Protein AF-A0AAD9KTT6-F1 (afdb_monomer_lite)

pLDDT: mean 84.74, std 9.94, range [52.88, 95.81]

Sequence (137 aa):
MQYCGALNNKRGPFSKCLRKKRTTGRNAYSSCMFDTCAHQRDLKIAKTLACQSVETFAKLCGNLAQGNTSCRVLCSVCTGELEWTTCGRRCTRTCSKPDVRCGFRCVKKCQCPRSAPYQQGTSCLTQAKCKRLHLWP

Radius of gyration: 18.17 Å; chains: 1; bounding box: 53×26×35 Å

Organism: Ridgeia piscesae (NCBI:txid27915)

Structure (mmCIF, N/CA/C/O backbone):
data_AF-A0AAD9KTT6-F1
#
_entry.id   AF-A0AAD9KTT6-F1
#
loop_
_atom_site.group_PDB
_atom_site.id
_atom_site.type_symbol
_atom_site.label_atom_id
_atom_site.label_alt_id
_atom_site.label_comp_id
_atom_site.label_asym_id
_atom_site.label_entity_id
_atom_site.label_seq_id
_atom_site.pdbx_PDB_ins_code
_atom_site.Cartn_x
_atom_site.Cartn_y
_atom_site.Cartn_z
_atom_site.occupancy
_atom_site.B_iso_or_equiv
_atom_site.auth_seq_id
_atom_site.auth_comp_id
_atom_site.auth_asym_id
_atom_site.auth_atom_id
_atom_site.pdbx_PDB_model_num
ATOM 1 N N . MET A 1 1 ? 7.682 -8.699 11.216 1.00 55.91 1 MET A N 1
ATOM 2 C CA . MET A 1 1 ? 8.904 -9.498 10.946 1.00 55.91 1 MET A CA 1
ATOM 3 C C . MET A 1 1 ? 9.009 -9.996 9.501 1.00 55.91 1 MET A C 1
ATOM 5 O O . MET A 1 1 ? 9.959 -9.618 8.830 1.00 55.91 1 MET A O 1
ATOM 9 N N . GLN A 1 2 ? 8.043 -10.765 8.973 1.00 60.03 2 GLN A N 1
ATOM 10 C CA . GLN A 1 2 ? 8.107 -11.339 7.606 1.00 60.03 2 GLN A CA 1
ATOM 11 C C . GLN A 1 2 ? 8.305 -10.298 6.476 1.00 60.03 2 GLN A C 1
ATOM 13 O O . GLN A 1 2 ? 8.933 -10.587 5.464 1.00 60.03 2 GLN A O 1
ATOM 18 N N . TYR A 1 3 ? 7.830 -9.066 6.677 1.00 71.62 3 TYR A N 1
ATOM 19 C CA . TYR A 1 3 ? 7.856 -7.981 5.688 1.00 71.62 3 TYR A CA 1
ATOM 20 C C . TYR A 1 3 ? 9.194 -7.233 5.603 1.00 71.62 3 TYR A C 1
ATOM 22 O O . TYR A 1 3 ? 9.639 -6.877 4.514 1.00 71.62 3 TYR A O 1
ATOM 30 N N . CYS A 1 4 ? 9.882 -7.057 6.734 1.00 87.00 4 CYS A N 1
ATOM 31 C CA . CYS A 1 4 ? 11.176 -6.375 6.770 1.00 87.00 4 CYS A CA 1
ATOM 32 C C . CYS A 1 4 ? 12.249 -7.153 6.001 1.00 87.00 4 CYS A C 1
ATOM 34 O O . CYS A 1 4 ? 13.156 -6.550 5.435 1.00 87.00 4 CYS A O 1
ATOM 36 N N . GLY A 1 5 ? 12.126 -8.485 5.914 1.00 85.25 5 GLY A N 1
ATOM 37 C CA . GLY A 1 5 ? 13.111 -9.371 5.285 1.00 85.25 5 GLY A CA 1
ATOM 3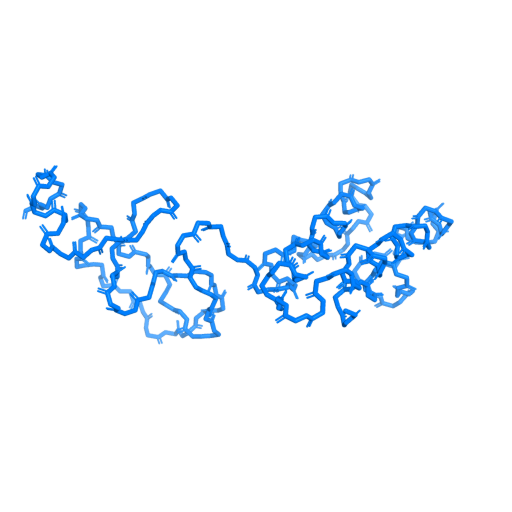8 C C . GLY A 1 5 ? 13.506 -8.984 3.856 1.00 85.25 5 GLY A C 1
ATOM 39 O O . GLY A 1 5 ? 14.654 -9.205 3.468 1.00 85.25 5 GLY A O 1
ATOM 40 N N . ALA A 1 6 ? 12.619 -8.334 3.094 1.00 84.25 6 ALA A N 1
ATOM 41 C CA . ALA A 1 6 ? 12.935 -7.834 1.755 1.00 84.25 6 ALA A CA 1
ATOM 42 C C . ALA A 1 6 ? 14.152 -6.886 1.747 1.00 84.25 6 ALA A C 1
ATOM 44 O O . ALA A 1 6 ? 14.967 -6.954 0.826 1.00 84.25 6 ALA A O 1
ATOM 45 N N . LEU A 1 7 ? 14.319 -6.072 2.795 1.00 88.88 7 LEU A N 1
ATOM 46 C CA . LEU A 1 7 ? 15.374 -5.059 2.936 1.00 88.88 7 LEU A CA 1
ATOM 47 C C . LEU A 1 7 ? 16.783 -5.644 3.115 1.00 88.88 7 LEU A C 1
ATOM 49 O O . LEU A 1 7 ? 17.768 -4.948 2.894 1.00 88.88 7 LEU A O 1
ATOM 53 N N . ASN A 1 8 ? 16.902 -6.921 3.481 1.00 89.44 8 ASN A N 1
ATOM 54 C CA . ASN A 1 8 ? 18.193 -7.599 3.658 1.00 89.44 8 ASN A CA 1
ATOM 55 C C . ASN A 1 8 ? 18.322 -8.864 2.782 1.00 89.44 8 ASN A C 1
ATOM 57 O O . ASN A 1 8 ? 19.327 -9.579 2.835 1.00 89.44 8 ASN A O 1
ATOM 61 N N . ASN A 1 9 ? 17.326 -9.147 1.938 1.00 87.69 9 ASN A N 1
ATOM 62 C CA . ASN A 1 9 ? 17.317 -10.329 1.085 1.00 87.69 9 ASN A CA 1
ATOM 63 C C . ASN A 1 9 ? 18.135 -10.110 -0.202 1.00 87.69 9 ASN A C 1
ATOM 65 O O . ASN A 1 9 ? 17.682 -9.475 -1.157 1.00 87.69 9 ASN A O 1
ATOM 69 N N . LYS A 1 10 ? 19.318 -10.735 -0.275 1.00 88.00 10 LYS A N 1
ATOM 70 C CA . LYS A 1 10 ? 20.213 -10.691 -1.450 1.00 88.00 10 LYS A CA 1
ATOM 71 C C . LYS A 1 10 ? 19.636 -11.329 -2.721 1.00 88.00 10 LYS A C 1
ATOM 73 O O . LYS A 1 10 ? 20.183 -11.098 -3.796 1.00 88.00 10 LYS A O 1
ATOM 78 N N . ARG A 1 11 ? 18.578 -12.133 -2.611 1.00 85.31 11 ARG A N 1
ATOM 79 C CA . ARG A 1 11 ? 17.869 -12.771 -3.735 1.00 85.31 11 ARG A CA 1
ATOM 80 C C . ARG A 1 11 ? 16.498 -12.135 -3.997 1.00 85.31 11 ARG A C 1
ATOM 82 O O . ARG A 1 11 ? 15.745 -12.622 -4.827 1.00 85.31 11 ARG A O 1
ATOM 89 N N . GLY A 1 12 ? 16.172 -11.061 -3.278 1.00 82.19 12 GLY A N 1
ATOM 90 C CA . GLY A 1 12 ? 14.890 -10.375 -3.369 1.00 82.19 12 GLY A CA 1
ATOM 91 C C . GLY A 1 12 ? 14.837 -9.279 -4.444 1.00 82.19 12 GLY A C 1
ATOM 92 O O . GLY A 1 12 ? 15.799 -9.081 -5.198 1.00 82.19 12 GLY A O 1
ATOM 93 N N . PRO A 1 13 ? 13.739 -8.502 -4.474 1.00 84.50 13 PRO A N 1
ATOM 94 C CA . PRO A 1 13 ? 13.531 -7.417 -5.440 1.00 84.50 13 PRO A CA 1
ATOM 95 C C . PRO A 1 13 ? 14.603 -6.320 -5.355 1.00 84.50 13 PRO A C 1
ATOM 97 O O . PRO A 1 13 ? 14.944 -5.688 -6.353 1.00 84.50 13 PRO A O 1
ATOM 100 N N . PHE A 1 14 ? 15.206 -6.137 -4.179 1.00 88.94 14 PHE A N 1
ATOM 101 C CA . PHE A 1 14 ? 16.286 -5.176 -3.969 1.00 88.94 14 PHE A CA 1
ATOM 102 C C . PHE A 1 14 ? 17.683 -5.762 -4.188 1.00 88.94 14 PHE A C 1
ATOM 104 O O . PHE A 1 14 ? 18.658 -5.076 -3.921 1.00 88.94 14 PHE A O 1
ATOM 111 N N . SER A 1 15 ? 17.831 -6.996 -4.680 1.00 88.69 15 SER A N 1
ATOM 112 C CA . SER A 1 15 ? 19.133 -7.674 -4.834 1.00 88.69 15 SER A CA 1
ATOM 113 C C . SER A 1 15 ? 20.204 -6.829 -5.543 1.00 88.69 15 SER A C 1
ATOM 115 O O . SER A 1 15 ? 21.321 -6.713 -5.039 1.00 88.69 15 SER A O 1
ATOM 117 N N . LYS A 1 16 ? 19.870 -6.184 -6.670 1.00 91.50 16 LYS A N 1
ATOM 118 C CA . LYS A 1 16 ? 20.770 -5.259 -7.391 1.00 91.50 16 LYS A CA 1
ATOM 119 C C . LYS A 1 16 ? 21.113 -4.020 -6.560 1.00 91.50 16 LYS A C 1
ATOM 121 O O . LYS A 1 16 ? 22.280 -3.647 -6.471 1.00 91.50 16 LYS A O 1
ATOM 126 N N . CYS A 1 17 ? 20.121 -3.418 -5.909 1.00 91.62 17 CYS A N 1
ATOM 127 C CA . CYS A 1 17 ? 20.322 -2.271 -5.026 1.00 91.62 17 CYS A CA 1
ATOM 128 C C . CYS A 1 17 ? 21.192 -2.620 -3.808 1.00 91.62 17 CYS A C 1
ATOM 130 O O . CYS A 1 17 ? 22.131 -1.896 -3.489 1.00 91.62 17 CYS A O 1
ATOM 132 N N . LEU A 1 18 ? 20.959 -3.773 -3.182 1.00 93.00 18 LEU A N 1
ATOM 133 C CA . LEU A 1 18 ? 21.682 -4.262 -2.010 1.00 93.00 18 LEU A CA 1
ATOM 134 C C . LEU A 1 18 ? 23.140 -4.615 -2.302 1.00 93.00 18 LEU A C 1
ATOM 136 O O . LEU A 1 18 ? 23.946 -4.600 -1.377 1.00 93.00 18 LEU A O 1
ATOM 140 N N . ARG A 1 19 ? 23.508 -4.893 -3.560 1.00 92.00 19 ARG A N 1
ATOM 141 C CA . ARG A 1 19 ? 24.923 -5.006 -3.953 1.00 92.00 19 ARG A CA 1
ATOM 142 C C . ARG A 1 19 ? 25.656 -3.668 -3.830 1.00 92.00 19 ARG A C 1
ATOM 144 O O . ARG A 1 19 ? 26.812 -3.668 -3.433 1.00 92.00 19 ARG A O 1
ATOM 151 N N . LYS A 1 20 ? 24.983 -2.548 -4.1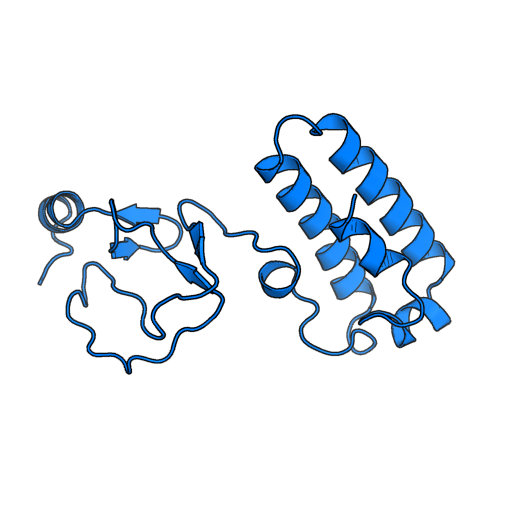23 1.00 92.31 20 LYS A N 1
ATOM 152 C CA . LYS A 1 20 ? 25.561 -1.193 -4.053 1.00 92.31 20 LYS A CA 1
ATOM 153 C C . LYS A 1 20 ? 25.350 -0.507 -2.698 1.00 92.31 20 LYS A C 1
ATOM 155 O O . LYS A 1 20 ? 26.199 0.254 -2.259 1.00 92.31 20 LYS A O 1
ATOM 160 N N . LYS A 1 21 ? 24.222 -0.765 -2.030 1.00 92.62 21 LYS A N 1
ATOM 161 C CA . LYS A 1 21 ? 23.766 -0.079 -0.805 1.00 92.62 21 LYS A CA 1
ATOM 162 C C . LYS A 1 21 ? 23.519 -1.065 0.346 1.00 92.62 21 LYS A C 1
ATOM 164 O O . LYS A 1 21 ? 22.488 -1.022 1.016 1.00 92.62 21 LYS A O 1
ATOM 169 N N . ARG A 1 22 ? 24.453 -1.999 0.558 1.00 91.44 22 ARG A N 1
ATOM 170 C CA . ARG A 1 22 ? 24.312 -3.106 1.526 1.00 91.44 22 ARG A CA 1
ATOM 171 C C . ARG A 1 22 ? 24.099 -2.634 2.965 1.00 91.44 22 ARG A C 1
ATOM 173 O O . ARG A 1 22 ? 23.239 -3.172 3.656 1.00 91.44 22 ARG A O 1
ATOM 180 N N . THR A 1 23 ? 24.886 -1.661 3.415 1.00 93.94 23 THR A N 1
ATOM 181 C CA . THR A 1 23 ? 24.796 -1.088 4.768 1.00 93.94 23 THR A CA 1
ATOM 182 C C . THR A 1 23 ? 23.475 -0.356 4.963 1.00 93.94 23 THR A C 1
ATOM 184 O O . THR A 1 23 ? 22.772 -0.628 5.929 1.00 93.94 23 THR A O 1
ATOM 187 N N . THR A 1 24 ? 23.066 0.469 3.996 1.00 93.31 24 THR A N 1
ATOM 188 C CA . THR A 1 24 ? 21.765 1.153 4.016 1.00 93.31 24 THR A CA 1
ATOM 189 C C . THR A 1 24 ? 20.598 0.166 4.100 1.00 93.31 24 THR A C 1
ATOM 191 O O . THR A 1 24 ? 19.693 0.372 4.900 1.00 93.31 24 THR A O 1
ATOM 194 N N . GLY A 1 25 ? 20.630 -0.931 3.334 1.00 92.62 25 GLY A N 1
ATOM 195 C CA . GLY A 1 25 ? 19.594 -1.970 3.402 1.00 92.62 25 GLY A CA 1
ATOM 196 C C . GLY A 1 25 ? 19.554 -2.693 4.748 1.00 92.62 25 GLY A C 1
ATOM 197 O O . GLY A 1 25 ? 18.477 -2.924 5.293 1.00 92.62 25 GLY A O 1
ATOM 198 N N . ARG A 1 26 ? 20.722 -2.986 5.337 1.00 94.31 26 ARG A N 1
ATOM 199 C CA . ARG A 1 26 ? 20.813 -3.565 6.687 1.00 94.31 26 ARG A CA 1
ATOM 200 C C . ARG A 1 26 ? 20.256 -2.614 7.749 1.00 94.31 26 ARG A C 1
ATOM 202 O O . ARG A 1 26 ? 19.511 -3.064 8.609 1.00 94.31 26 ARG A O 1
ATOM 209 N N . ASN A 1 27 ? 20.570 -1.324 7.666 1.00 94.56 27 ASN A N 1
ATOM 210 C CA . ASN A 1 27 ? 20.052 -0.328 8.602 1.00 94.56 27 ASN A CA 1
ATOM 211 C C . ASN A 1 27 ? 18.532 -0.191 8.459 1.00 94.56 27 ASN A C 1
ATOM 213 O O . ASN A 1 27 ? 17.824 -0.278 9.454 1.00 94.56 27 ASN A O 1
ATOM 217 N N . ALA A 1 28 ? 18.024 -0.100 7.225 1.00 92.88 28 ALA A N 1
ATOM 218 C CA . ALA A 1 28 ? 16.587 -0.074 6.956 1.00 92.88 28 ALA A CA 1
ATOM 219 C C . ALA A 1 28 ? 15.876 -1.335 7.481 1.00 92.88 28 ALA A C 1
ATOM 221 O O . ALA A 1 28 ? 14.784 -1.239 8.037 1.00 92.88 28 ALA A O 1
ATOM 222 N N . TYR A 1 29 ? 16.494 -2.514 7.342 1.00 93.56 29 TYR A N 1
ATOM 223 C CA . TYR A 1 29 ? 15.993 -3.762 7.923 1.00 93.56 29 TYR A CA 1
ATOM 224 C C . TYR A 1 29 ? 15.900 -3.685 9.450 1.00 93.56 29 TYR A C 1
ATOM 226 O O . TYR A 1 29 ? 14.853 -4.014 10.006 1.00 93.56 29 TYR A O 1
ATOM 234 N N . SER A 1 30 ? 16.968 -3.246 10.120 1.00 94.12 30 SER A N 1
ATOM 235 C CA . SER A 1 30 ? 16.993 -3.120 11.580 1.00 94.12 30 SER A CA 1
ATOM 236 C C . SER A 1 30 ? 15.946 -2.125 12.081 1.00 94.12 30 SER A C 1
ATOM 238 O O . SER A 1 30 ? 15.190 -2.468 12.986 1.00 94.12 30 SER A O 1
ATOM 240 N N . SER A 1 31 ? 15.835 -0.950 11.451 1.00 93.50 31 SER A N 1
ATOM 241 C CA . SER A 1 31 ? 14.801 0.043 11.772 1.00 93.50 31 SER A CA 1
ATOM 242 C C . SER A 1 31 ? 13.395 -0.529 11.586 1.00 93.50 31 SER A C 1
ATOM 244 O O . SER A 1 31 ? 12.594 -0.490 12.508 1.00 93.50 31 SER A O 1
ATOM 246 N N . CYS A 1 32 ? 13.125 -1.189 10.456 1.00 93.00 32 CYS A N 1
ATOM 247 C CA . CYS A 1 32 ? 11.839 -1.849 10.211 1.00 93.00 32 CYS A CA 1
ATOM 248 C C . CYS A 1 32 ? 11.489 -2.879 11.300 1.00 93.00 32 CYS A C 1
ATOM 250 O O . CYS A 1 32 ? 10.350 -2.962 11.767 1.00 93.00 32 CYS A O 1
ATOM 252 N N . MET A 1 33 ? 12.460 -3.692 11.723 1.00 91.44 33 MET A N 1
ATOM 253 C CA . MET A 1 33 ? 12.237 -4.688 12.774 1.00 91.44 33 MET A CA 1
ATOM 254 C C . MET A 1 33 ? 11.960 -4.029 14.125 1.00 91.44 33 MET A C 1
ATOM 256 O O . MET A 1 33 ? 11.087 -4.509 14.845 1.00 91.44 33 MET A O 1
ATOM 260 N N . PHE A 1 34 ? 12.640 -2.926 14.434 1.00 91.06 34 PHE A N 1
ATOM 261 C CA . PHE A 1 34 ? 12.397 -2.140 15.640 1.00 91.06 34 PHE A CA 1
ATOM 262 C C . PHE A 1 34 ? 10.983 -1.539 15.644 1.00 91.06 34 PHE A C 1
ATOM 264 O O . PHE A 1 34 ? 10.204 -1.822 16.556 1.00 91.06 34 PHE A O 1
ATOM 271 N N . ASP A 1 35 ? 10.603 -0.835 14.575 1.00 89.25 35 ASP A N 1
ATOM 272 C CA . ASP A 1 35 ? 9.295 -0.176 14.446 1.00 89.25 35 ASP A CA 1
ATOM 273 C C . ASP A 1 35 ? 8.142 -1.187 14.512 1.00 89.25 35 ASP A C 1
ATOM 275 O O . ASP A 1 35 ? 7.124 -0.972 15.168 1.00 89.25 35 ASP A O 1
ATOM 279 N N . THR A 1 36 ? 8.301 -2.349 13.869 1.00 88.25 36 THR A N 1
ATOM 280 C CA . THR A 1 36 ? 7.266 -3.391 13.913 1.00 88.25 36 THR A CA 1
ATOM 281 C C . THR A 1 36 ? 7.193 -4.141 15.239 1.00 88.25 36 THR A C 1
ATOM 283 O O . THR A 1 36 ? 6.142 -4.706 15.549 1.00 88.25 36 THR A O 1
ATOM 286 N N . CYS A 1 37 ? 8.272 -4.156 16.027 1.00 87.12 37 CYS A N 1
ATOM 287 C CA . CYS A 1 37 ? 8.302 -4.808 17.334 1.00 87.12 37 CYS A CA 1
ATOM 288 C C . CYS A 1 37 ? 7.400 -4.084 18.345 1.00 87.12 37 CYS A C 1
ATOM 290 O O . CYS A 1 37 ? 6.680 -4.735 19.101 1.00 87.12 37 CYS A O 1
ATOM 292 N N . ALA A 1 38 ? 7.355 -2.750 18.291 1.00 86.50 38 ALA A N 1
ATOM 293 C CA . ALA A 1 38 ? 6.492 -1.941 19.154 1.00 86.50 38 ALA A CA 1
ATOM 294 C C . ALA A 1 38 ? 4.989 -2.243 18.973 1.00 86.50 38 ALA A C 1
ATOM 296 O O . ALA A 1 38 ? 4.196 -2.048 19.891 1.00 86.50 38 ALA A O 1
ATOM 297 N N . HIS A 1 39 ? 4.592 -2.778 17.813 1.00 85.62 39 HIS A N 1
ATOM 298 C CA . HIS A 1 39 ? 3.193 -3.021 17.452 1.00 85.62 39 HIS A CA 1
ATOM 299 C C . HIS A 1 39 ? 2.866 -4.503 17.231 1.00 85.62 39 HIS A C 1
ATOM 301 O O . HIS A 1 39 ? 1.961 -4.830 16.469 1.00 85.62 39 HIS A O 1
ATOM 307 N N . GLN A 1 40 ? 3.557 -5.428 17.905 1.00 77.62 40 GLN A N 1
ATOM 308 C CA . GLN A 1 40 ? 3.339 -6.875 17.729 1.00 77.62 40 GLN A CA 1
ATOM 309 C C . GLN A 1 40 ? 1.881 -7.332 17.919 1.00 77.62 40 GLN A C 1
ATOM 311 O O . GLN A 1 40 ? 1.463 -8.300 17.285 1.00 77.62 40 GLN A O 1
ATOM 316 N N . ARG A 1 41 ? 1.103 -6.640 18.763 1.00 81.62 41 ARG A N 1
ATOM 317 C CA . ARG A 1 41 ? -0.321 -6.940 19.000 1.00 81.62 41 ARG A CA 1
ATOM 318 C C . ARG A 1 41 ? -1.255 -6.352 17.938 1.00 81.62 41 ARG A C 1
ATOM 320 O O . ARG A 1 41 ? -2.344 -6.880 17.744 1.00 81.62 41 ARG A O 1
ATOM 327 N N . ASP A 1 42 ? -0.824 -5.310 17.226 1.00 84.94 42 ASP A N 1
ATOM 328 C CA . ASP A 1 42 ? -1.571 -4.705 16.122 1.00 84.94 42 ASP A CA 1
ATOM 329 C C . ASP A 1 42 ? -0.863 -4.981 14.792 1.00 84.94 42 ASP A C 1
ATOM 331 O O . ASP A 1 42 ? -0.031 -4.217 14.288 1.00 84.94 42 ASP A O 1
ATOM 335 N N . LEU A 1 43 ? -1.239 -6.107 14.187 1.00 78.69 43 LEU A N 1
ATOM 336 C CA . LEU A 1 43 ? -0.687 -6.544 12.911 1.00 78.69 43 LEU A CA 1
ATOM 337 C C . LEU A 1 43 ? -0.971 -5.563 11.764 1.00 78.69 43 LEU A C 1
ATOM 339 O O . LEU A 1 43 ? -0.235 -5.593 10.777 1.00 78.69 43 LEU A O 1
ATOM 343 N N . LYS A 1 44 ? -2.006 -4.714 11.845 1.00 78.50 44 LYS A N 1
ATOM 344 C CA . LYS A 1 44 ? -2.284 -3.713 10.801 1.00 78.50 44 LYS A CA 1
ATOM 345 C C . LYS A 1 44 ? -1.272 -2.576 10.884 1.00 78.50 44 LYS A C 1
ATOM 347 O O . LYS A 1 44 ? -0.694 -2.205 9.857 1.00 78.50 44 LYS A O 1
ATOM 352 N N . ILE A 1 45 ? -1.006 -2.081 12.092 1.00 81.94 45 ILE A N 1
ATOM 353 C CA . ILE A 1 45 ? -0.005 -1.034 12.319 1.00 81.94 45 ILE A CA 1
ATOM 354 C C . ILE A 1 45 ? 1.392 -1.569 11.997 1.00 81.94 45 ILE A C 1
ATOM 356 O O . ILE A 1 45 ? 2.101 -0.969 11.190 1.00 81.94 45 ILE A O 1
ATOM 360 N N . ALA A 1 46 ? 1.758 -2.750 12.505 1.00 84.38 46 ALA A N 1
ATOM 361 C CA . ALA A 1 46 ? 3.059 -3.355 12.217 1.00 84.38 46 ALA A CA 1
ATOM 362 C C . ALA A 1 46 ? 3.292 -3.570 10.707 1.00 84.38 46 ALA A C 1
ATOM 364 O O . ALA A 1 46 ? 4.385 -3.314 10.201 1.00 84.38 46 ALA A O 1
ATOM 365 N N . LYS A 1 47 ? 2.272 -4.003 9.950 1.00 79.69 47 LYS A N 1
ATOM 366 C CA . LYS A 1 47 ? 2.363 -4.122 8.481 1.00 79.69 47 LYS A CA 1
ATOM 367 C C . LYS A 1 47 ? 2.546 -2.769 7.802 1.00 79.69 47 LYS A C 1
ATOM 369 O O . LYS A 1 47 ? 3.354 -2.659 6.883 1.00 79.69 47 LYS A O 1
ATOM 374 N N . THR A 1 48 ? 1.813 -1.756 8.254 1.00 81.25 48 THR A N 1
ATOM 375 C CA . THR A 1 48 ? 1.903 -0.391 7.722 1.00 81.25 48 THR A CA 1
ATOM 376 C C . THR A 1 48 ? 3.298 0.193 7.922 1.00 81.25 48 THR A C 1
ATOM 378 O O . THR A 1 48 ? 3.891 0.687 6.964 1.00 81.25 48 THR A O 1
ATOM 381 N N . LEU A 1 49 ? 3.862 0.057 9.123 1.00 86.25 49 LEU A N 1
ATOM 382 C CA . LEU A 1 49 ? 5.207 0.540 9.439 1.00 86.25 49 LEU A CA 1
ATOM 383 C C . LEU A 1 49 ? 6.277 -0.195 8.635 1.00 86.25 49 LEU A C 1
ATOM 385 O O . LEU A 1 49 ? 7.093 0.445 7.972 1.00 86.25 49 LEU A O 1
ATOM 389 N N . ALA A 1 50 ? 6.208 -1.533 8.575 1.00 86.81 50 ALA A N 1
ATOM 390 C CA . ALA A 1 50 ? 7.115 -2.294 7.717 1.00 86.81 50 ALA A CA 1
ATOM 391 C C . ALA A 1 50 ? 7.051 -1.825 6.264 1.00 86.81 50 ALA A C 1
ATOM 393 O O . ALA A 1 50 ? 8.065 -1.796 5.562 1.00 86.81 50 ALA A O 1
ATOM 394 N N . CYS A 1 51 ? 5.857 -1.442 5.812 1.00 84.44 51 CYS A N 1
ATOM 395 C CA . CYS A 1 51 ? 5.696 -0.934 4.473 1.00 84.44 51 CYS A CA 1
ATOM 396 C C . CYS A 1 51 ? 6.388 0.377 4.207 1.00 84.44 51 CYS A C 1
ATOM 398 O O . CYS A 1 51 ? 7.057 0.515 3.185 1.00 84.44 51 CYS A O 1
ATOM 400 N N . GLN A 1 52 ? 6.239 1.323 5.119 1.00 85.56 52 GLN A N 1
ATOM 401 C CA . GLN A 1 52 ? 6.873 2.623 4.991 1.00 85.56 52 GLN A CA 1
ATOM 402 C C . GLN A 1 52 ? 8.396 2.476 4.906 1.00 85.56 52 GLN A C 1
ATOM 404 O O . GLN A 1 52 ? 9.021 3.108 4.049 1.00 85.56 52 GLN A O 1
ATOM 409 N N . SER A 1 53 ? 8.993 1.571 5.691 1.00 89.25 53 SER A N 1
ATOM 410 C CA . SER A 1 53 ? 10.430 1.281 5.607 1.00 89.25 53 SER A CA 1
ATOM 411 C C . SER A 1 53 ? 10.823 0.697 4.242 1.00 89.25 53 SER A C 1
ATOM 413 O O . SER A 1 53 ? 11.810 1.127 3.640 1.00 89.25 53 SER A O 1
ATOM 415 N N . VAL A 1 54 ? 10.035 -0.251 3.716 1.00 86.62 54 VAL A N 1
ATOM 416 C CA . VAL A 1 54 ? 10.265 -0.866 2.396 1.00 86.62 54 VAL A CA 1
ATOM 417 C C . VAL A 1 54 ? 10.134 0.148 1.261 1.00 86.62 54 VAL A C 1
ATOM 419 O O . VAL A 1 54 ? 11.001 0.185 0.390 1.00 86.62 54 VAL A O 1
ATOM 422 N N . GLU A 1 55 ? 9.104 0.994 1.266 1.00 84.88 55 GLU A N 1
ATOM 423 C CA . GLU A 1 55 ? 8.907 2.012 0.225 1.00 84.88 55 GLU A CA 1
ATOM 424 C C . GLU A 1 55 ? 9.983 3.092 0.271 1.00 84.88 55 GLU A C 1
ATOM 426 O O . GLU A 1 55 ? 10.472 3.522 -0.774 1.00 84.88 55 GLU A O 1
ATOM 431 N N . THR A 1 56 ? 10.397 3.501 1.469 1.00 88.88 56 THR A N 1
ATOM 432 C CA . THR A 1 56 ? 11.493 4.462 1.637 1.00 88.88 56 THR A CA 1
ATOM 433 C C . THR A 1 56 ? 12.785 3.906 1.050 1.00 88.88 56 THR A C 1
ATOM 435 O O . THR A 1 56 ? 13.457 4.580 0.267 1.00 88.88 56 THR A O 1
ATOM 438 N N . PHE A 1 57 ? 13.104 2.642 1.335 1.00 89.19 57 PHE A N 1
ATOM 439 C CA . PHE A 1 57 ? 14.271 2.002 0.738 1.00 89.19 57 PHE A CA 1
ATOM 440 C C . PHE A 1 57 ? 14.121 1.805 -0.777 1.00 89.19 57 PHE A C 1
ATOM 442 O O . PHE A 1 57 ? 15.073 2.029 -1.524 1.00 89.19 57 PHE A O 1
ATOM 449 N N . ALA A 1 58 ? 12.925 1.457 -1.256 1.00 88.19 58 ALA A N 1
ATOM 450 C CA . ALA A 1 58 ? 12.646 1.335 -2.684 1.00 88.19 58 ALA A CA 1
ATOM 451 C C . ALA A 1 58 ? 12.898 2.654 -3.432 1.00 88.19 58 ALA A C 1
ATOM 453 O O . ALA A 1 58 ? 13.540 2.637 -4.483 1.00 88.19 58 ALA A O 1
ATOM 454 N N . LYS A 1 59 ? 12.483 3.795 -2.864 1.00 87.00 59 LYS A N 1
ATOM 455 C CA . LYS A 1 59 ? 12.776 5.132 -3.410 1.00 87.00 59 LYS A CA 1
ATOM 456 C C . LYS A 1 59 ? 14.281 5.399 -3.485 1.00 87.00 59 LYS A C 1
ATOM 458 O O . LYS A 1 59 ? 14.760 5.853 -4.518 1.00 87.00 59 LYS A O 1
ATOM 463 N N . LEU A 1 60 ? 15.040 5.041 -2.444 1.00 89.44 60 LEU A N 1
ATOM 464 C CA . LEU A 1 60 ? 16.508 5.160 -2.439 1.00 89.44 60 LEU A CA 1
ATOM 465 C C . LEU A 1 60 ? 17.195 4.283 -3.495 1.00 89.44 60 LEU A C 1
ATOM 467 O O . LEU A 1 60 ? 18.309 4.586 -3.930 1.00 89.44 60 LEU A O 1
ATOM 471 N N . CYS A 1 61 ? 16.563 3.177 -3.881 1.00 87.88 61 CYS A N 1
ATOM 472 C CA . CYS A 1 61 ? 17.071 2.290 -4.917 1.00 87.88 61 CYS A CA 1
ATOM 473 C C . CYS A 1 61 ? 16.810 2.809 -6.335 1.00 87.88 61 CYS A C 1
ATOM 475 O O . CYS A 1 61 ? 17.554 2.431 -7.244 1.00 87.88 61 CYS A O 1
ATOM 477 N N . GLY A 1 62 ? 15.787 3.646 -6.543 1.00 84.44 62 GLY A N 1
ATOM 478 C CA . GLY A 1 62 ? 15.380 4.112 -7.870 1.00 84.44 62 GLY A CA 1
ATOM 479 C C . GLY A 1 62 ? 15.261 2.947 -8.860 1.00 84.44 62 GLY A C 1
ATOM 480 O O . GLY A 1 62 ? 14.632 1.929 -8.572 1.00 84.44 62 GLY A O 1
ATOM 481 N N . ASN A 1 63 ? 15.968 3.046 -9.987 1.00 80.00 63 ASN A N 1
ATOM 482 C CA . ASN A 1 63 ? 15.964 2.041 -11.061 1.00 80.00 63 ASN A CA 1
ATOM 483 C C . ASN A 1 63 ? 16.649 0.703 -10.693 1.00 80.00 63 ASN A C 1
ATOM 485 O O . ASN A 1 63 ? 16.618 -0.247 -11.472 1.00 80.00 63 ASN A O 1
ATOM 489 N N . LEU A 1 64 ? 17.303 0.602 -9.527 1.00 78.56 64 LEU A N 1
ATOM 490 C CA . LEU A 1 64 ? 17.928 -0.643 -9.052 1.00 78.56 64 LEU A CA 1
ATOM 491 C C . LEU A 1 64 ? 16.931 -1.587 -8.364 1.00 78.56 64 LEU A C 1
ATOM 493 O O . LEU A 1 64 ? 17.280 -2.733 -8.060 1.00 78.56 64 LEU A O 1
ATOM 497 N N . ALA A 1 65 ? 15.722 -1.104 -8.080 1.00 75.06 65 ALA A N 1
ATOM 498 C CA . ALA A 1 65 ? 14.621 -1.906 -7.578 1.00 75.06 65 ALA A CA 1
ATOM 499 C C . ALA A 1 65 ? 14.020 -2.735 -8.730 1.00 75.06 65 ALA A C 1
ATOM 501 O O . ALA A 1 65 ? 13.678 -2.192 -9.776 1.00 75.06 65 ALA A O 1
ATOM 502 N N . GLN A 1 66 ? 13.923 -4.057 -8.565 1.00 65.31 66 GLN A N 1
ATOM 503 C CA . GLN A 1 66 ? 13.384 -4.958 -9.589 1.00 65.31 66 GLN A CA 1
ATOM 504 C C . GLN A 1 66 ? 11.950 -5.379 -9.271 1.00 65.31 66 GLN A C 1
ATOM 506 O O . GLN A 1 66 ? 11.642 -5.732 -8.133 1.00 65.31 66 GLN A O 1
ATOM 511 N N . GLY A 1 67 ? 11.107 -5.430 -10.306 1.00 64.69 67 GLY A N 1
ATOM 512 C CA . GLY A 1 67 ? 9.701 -5.810 -10.178 1.00 64.69 67 GLY A CA 1
ATOM 513 C C . GLY A 1 67 ? 8.866 -4.748 -9.462 1.00 64.69 67 GLY A C 1
ATOM 514 O O . GLY A 1 67 ? 9.302 -3.616 -9.262 1.00 64.69 67 GLY A O 1
ATOM 515 N N . ASN A 1 68 ? 7.639 -5.103 -9.077 1.00 61.50 68 ASN A N 1
ATOM 516 C CA . ASN A 1 68 ? 6.797 -4.202 -8.298 1.00 61.50 68 ASN A CA 1
ATOM 517 C C . ASN A 1 68 ? 7.275 -4.182 -6.838 1.00 61.50 68 ASN A C 1
ATOM 519 O O . ASN A 1 68 ? 6.937 -5.061 -6.047 1.00 61.50 68 ASN A O 1
ATOM 523 N N . THR A 1 69 ? 8.095 -3.188 -6.504 1.00 60.66 69 THR A N 1
ATOM 524 C CA . THR A 1 69 ? 8.636 -2.955 -5.157 1.00 60.66 69 THR A CA 1
ATOM 525 C C . THR A 1 69 ? 7.737 -2.075 -4.297 1.00 60.66 69 THR A C 1
ATOM 527 O O . THR A 1 69 ? 8.083 -1.790 -3.149 1.00 60.66 69 THR A O 1
ATOM 530 N N . SER A 1 70 ? 6.574 -1.664 -4.825 1.00 60.22 70 SER A N 1
ATOM 531 C CA . SER A 1 70 ? 5.573 -0.972 -4.027 1.00 60.22 70 SER A CA 1
ATOM 532 C C . SER A 1 70 ? 5.063 -1.917 -2.960 1.00 60.22 70 SER A C 1
ATOM 534 O O . SER A 1 70 ? 4.629 -3.049 -3.215 1.00 60.22 70 SER A O 1
ATOM 536 N N . CYS A 1 71 ? 5.078 -1.418 -1.737 1.00 58.66 71 CYS A N 1
ATOM 537 C CA . CYS A 1 71 ? 4.671 -2.204 -0.605 1.00 58.66 71 CYS A CA 1
ATOM 538 C C . CYS A 1 71 ? 3.174 -2.547 -0.635 1.00 58.66 71 CYS A C 1
ATOM 540 O O . CYS A 1 71 ? 2.758 -3.574 -0.098 1.00 58.66 71 CYS A O 1
ATOM 542 N N . ARG A 1 72 ? 2.378 -1.785 -1.398 1.00 52.88 72 ARG A N 1
ATOM 543 C CA . ARG A 1 72 ? 0.987 -2.127 -1.739 1.00 52.88 72 ARG A CA 1
ATOM 544 C C . ARG A 1 72 ? 0.829 -3.515 -2.366 1.00 52.88 72 ARG A C 1
ATOM 546 O O . ARG A 1 72 ? -0.210 -4.134 -2.174 1.00 52.88 72 ARG A O 1
ATOM 553 N N . VAL A 1 73 ? 1.832 -4.017 -3.091 1.00 53.94 73 VAL A N 1
ATOM 554 C CA . VAL A 1 73 ? 1.800 -5.366 -3.688 1.00 53.94 73 VAL A CA 1
ATOM 555 C C . VAL A 1 73 ? 2.475 -6.408 -2.795 1.00 53.94 73 VAL A C 1
ATOM 557 O O . VAL A 1 73 ? 2.027 -7.552 -2.748 1.00 53.94 73 VAL A O 1
ATOM 560 N N . LEU A 1 74 ? 3.513 -6.019 -2.050 1.00 53.47 74 LEU A N 1
ATOM 561 C CA . LEU A 1 74 ? 4.299 -6.925 -1.201 1.00 53.47 74 LEU A CA 1
ATOM 562 C C . LEU A 1 74 ? 3.694 -7.190 0.187 1.00 53.47 74 LEU A C 1
ATOM 564 O O . LEU A 1 74 ? 3.904 -8.267 0.740 1.00 53.47 74 LEU A O 1
ATOM 568 N N . CYS A 1 75 ? 2.930 -6.258 0.755 1.00 56.56 75 CYS A N 1
ATOM 569 C CA . CYS A 1 75 ? 2.535 -6.315 2.167 1.00 56.56 75 CYS A CA 1
ATOM 570 C C . CYS A 1 75 ? 1.033 -6.275 2.426 1.00 56.56 75 CYS A C 1
ATOM 572 O O . CYS A 1 75 ? 0.634 -6.281 3.588 1.00 56.56 75 CYS A O 1
ATOM 574 N N . SER A 1 76 ? 0.185 -6.304 1.391 1.00 65.19 76 SER A N 1
ATOM 575 C CA . SER A 1 76 ? -1.273 -6.333 1.596 1.00 65.19 76 SER A CA 1
ATOM 576 C C . SER A 1 76 ? -1.790 -5.134 2.416 1.00 65.19 76 SER A C 1
ATOM 578 O O . SER A 1 76 ? -2.744 -5.271 3.179 1.00 65.19 76 SER A O 1
ATOM 580 N N . VAL A 1 77 ? -1.124 -3.976 2.324 1.00 65.75 77 VAL A N 1
ATOM 581 C CA . VAL A 1 77 ? -1.490 -2.765 3.074 1.00 65.75 77 VAL A CA 1
ATOM 582 C C . VAL A 1 77 ? -2.306 -1.852 2.173 1.00 65.75 77 VAL A C 1
ATOM 584 O O . VAL A 1 77 ? -1.873 -1.482 1.080 1.00 65.75 77 VAL A O 1
ATOM 587 N N . CYS A 1 78 ? -3.489 -1.490 2.653 1.00 73.25 78 CYS A N 1
ATOM 588 C CA . CYS A 1 78 ? -4.436 -0.634 1.962 1.00 73.25 78 CYS A CA 1
ATOM 589 C C . CYS A 1 78 ? -4.558 0.708 2.677 1.00 73.25 78 CYS A C 1
ATOM 591 O O . CYS A 1 78 ? -4.433 0.788 3.894 1.00 73.25 78 CYS A O 1
ATOM 593 N N . THR A 1 79 ? -4.762 1.775 1.908 1.00 75.31 79 THR A N 1
ATOM 594 C CA . THR A 1 79 ? -4.956 3.124 2.450 1.00 75.31 79 THR A CA 1
ATOM 595 C C . THR A 1 79 ? -6.420 3.362 2.785 1.00 75.31 79 THR A C 1
ATOM 597 O O . THR A 1 79 ? -7.280 3.012 1.980 1.00 75.31 79 THR A O 1
ATOM 600 N N . GLY A 1 80 ? -6.691 4.034 3.903 1.00 82.00 80 GLY A N 1
ATOM 601 C CA . GLY A 1 80 ? -8.049 4.380 4.319 1.00 82.00 80 GLY A CA 1
ATOM 602 C C . GLY A 1 80 ? -8.870 3.153 4.717 1.00 82.00 80 GLY A C 1
ATOM 603 O O . GLY A 1 80 ? -8.372 2.277 5.415 1.00 82.00 80 GLY A O 1
ATOM 6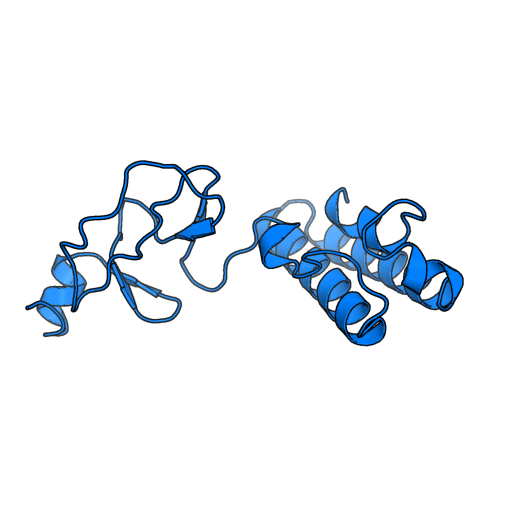04 N N . GLU A 1 81 ? -10.121 3.096 4.265 1.00 85.88 81 GLU A N 1
ATOM 605 C CA . GLU A 1 81 ? -11.096 2.057 4.649 1.00 85.88 81 GLU A CA 1
ATOM 606 C C . GLU A 1 81 ? -11.088 0.835 3.715 1.00 85.88 81 GLU A C 1
ATOM 608 O O . GLU A 1 81 ? -11.953 -0.037 3.797 1.00 85.88 81 GLU A O 1
ATOM 613 N N . LEU A 1 82 ? -10.130 0.772 2.789 1.00 87.38 82 LEU A N 1
ATOM 614 C CA . LEU A 1 82 ? -10.003 -0.354 1.878 1.00 87.38 82 LEU A CA 1
ATOM 615 C C . LEU A 1 82 ? -9.407 -1.568 2.596 1.00 87.38 82 LEU A C 1
ATOM 617 O O . LEU A 1 82 ? -8.487 -1.453 3.403 1.00 87.38 82 LEU A O 1
ATOM 621 N N . GLU A 1 83 ? -9.858 -2.752 2.204 1.00 87.62 83 GLU A N 1
ATOM 622 C CA . GLU A 1 83 ? -9.347 -4.025 2.690 1.00 87.62 83 GLU A CA 1
ATOM 623 C C . GLU A 1 83 ? -8.580 -4.753 1.590 1.00 87.62 83 GLU A C 1
ATOM 625 O O . GLU A 1 83 ? -8.929 -4.715 0.405 1.00 87.62 83 GLU A O 1
ATOM 630 N N . TRP A 1 84 ? -7.502 -5.431 1.974 1.00 83.88 84 TRP A N 1
ATOM 631 C CA . TRP A 1 84 ? -6.766 -6.259 1.035 1.00 83.88 84 TRP A CA 1
ATOM 632 C C . TRP A 1 84 ? -7.527 -7.547 0.755 1.00 83.88 84 TRP A C 1
ATOM 634 O O . TRP A 1 84 ? -7.915 -8.265 1.675 1.00 83.88 84 TRP A O 1
ATOM 644 N N . THR A 1 85 ? -7.663 -7.883 -0.523 1.00 83.81 85 THR A N 1
ATOM 645 C CA . THR A 1 85 ? -8.247 -9.147 -0.959 1.00 83.81 85 THR A CA 1
ATOM 646 C C . THR A 1 85 ? -7.367 -9.824 -2.002 1.00 83.81 85 THR A C 1
ATOM 648 O O . THR A 1 85 ? -6.812 -9.190 -2.905 1.00 83.81 85 THR A O 1
ATOM 651 N N . THR A 1 86 ? -7.250 -11.147 -1.896 1.00 84.81 86 THR A N 1
ATOM 652 C CA . THR A 1 86 ? -6.597 -11.988 -2.907 1.00 84.81 86 THR A CA 1
ATOM 653 C C . THR A 1 86 ? -7.493 -12.236 -4.121 1.00 84.81 86 THR A C 1
ATOM 655 O O . THR A 1 86 ? -6.986 -12.553 -5.198 1.00 84.81 86 THR A O 1
ATOM 658 N N . CYS A 1 87 ? -8.806 -12.040 -3.967 1.00 86.56 87 CYS A N 1
ATOM 659 C CA . CYS A 1 87 ? -9.798 -12.094 -5.032 1.00 86.56 87 CYS A CA 1
ATOM 660 C C . CYS A 1 87 ? -10.699 -10.852 -4.983 1.00 86.56 87 CYS A C 1
ATOM 662 O O . CYS A 1 87 ? -11.831 -10.873 -4.497 1.00 86.56 87 CYS A O 1
ATOM 664 N N . GLY A 1 88 ? -10.168 -9.738 -5.477 1.00 87.12 88 GLY A N 1
ATOM 665 C CA . GLY A 1 88 ? -10.925 -8.525 -5.754 1.00 87.12 88 GLY A CA 1
ATOM 666 C C . GLY A 1 88 ? -11.481 -8.503 -7.174 1.00 87.12 88 GLY A C 1
ATOM 667 O O . GLY A 1 88 ? -11.017 -9.215 -8.070 1.00 87.12 88 GLY A O 1
ATOM 668 N N . ARG A 1 89 ? -12.469 -7.636 -7.389 1.00 87.31 89 ARG A N 1
ATOM 669 C CA . ARG A 1 89 ? -13.009 -7.306 -8.710 1.00 87.31 89 ARG A CA 1
ATOM 670 C C . ARG A 1 89 ? -12.026 -6.429 -9.479 1.00 87.31 89 ARG A C 1
ATOM 672 O O . ARG A 1 89 ? -11.468 -5.479 -8.925 1.00 87.31 89 ARG A O 1
ATOM 679 N N . ARG A 1 90 ? -11.867 -6.684 -10.784 1.00 86.81 90 ARG A N 1
ATOM 680 C CA . ARG A 1 90 ? -11.020 -5.836 -11.643 1.00 86.81 90 ARG A CA 1
ATOM 681 C C . ARG A 1 90 ? -11.475 -4.383 -11.631 1.00 86.81 90 ARG A C 1
ATOM 683 O O . ARG A 1 90 ? -10.654 -3.497 -11.418 1.00 86.81 90 ARG A O 1
ATOM 690 N N . CYS A 1 91 ? -12.776 -4.154 -11.779 1.00 88.75 91 CYS A N 1
ATOM 691 C CA . CYS A 1 91 ? -13.334 -2.812 -11.699 1.00 88.75 91 CYS A CA 1
ATOM 692 C C . CYS A 1 91 ? -13.706 -2.458 -10.261 1.00 88.75 91 CYS A C 1
ATOM 694 O O . CYS A 1 91 ? -14.150 -3.298 -9.476 1.00 88.75 91 CYS A O 1
ATOM 696 N N . THR A 1 92 ? -13.522 -1.188 -9.933 1.00 89.62 92 THR A N 1
ATOM 697 C CA . THR A 1 92 ? -13.925 -0.605 -8.657 1.00 89.62 92 THR A CA 1
ATOM 698 C C . THR A 1 92 ? -15.329 -0.022 -8.810 1.00 89.62 92 THR A C 1
ATOM 700 O O . THR A 1 92 ? -15.565 0.741 -9.743 1.00 89.62 92 THR A O 1
ATOM 703 N N . ARG A 1 93 ? -16.259 -0.383 -7.915 1.00 91.56 93 ARG A N 1
ATOM 704 C CA . ARG A 1 93 ? -17.578 0.265 -7.837 1.00 91.56 93 ARG A CA 1
ATOM 705 C C . ARG A 1 93 ? -17.403 1.620 -7.158 1.00 91.56 93 ARG A C 1
ATOM 707 O O . ARG A 1 93 ? -16.792 1.684 -6.094 1.00 91.56 93 ARG A O 1
ATOM 714 N N . THR A 1 94 ? -17.950 2.674 -7.741 1.00 93.12 94 THR A N 1
ATOM 715 C CA . THR A 1 94 ? -18.025 4.011 -7.129 1.00 93.12 94 THR A CA 1
ATOM 716 C C . THR A 1 94 ? -19.490 4.404 -6.975 1.00 93.12 94 THR A C 1
ATOM 718 O O . THR A 1 94 ? -20.353 3.773 -7.586 1.00 93.12 94 THR A O 1
ATOM 721 N N . CYS A 1 95 ? -19.795 5.430 -6.174 1.00 92.75 95 CYS A N 1
ATOM 722 C CA . CYS A 1 95 ? -21.176 5.912 -6.052 1.00 92.75 95 CYS A CA 1
ATOM 723 C C . CYS A 1 95 ? -21.758 6.337 -7.414 1.00 92.75 95 CYS A C 1
ATOM 725 O O . CYS A 1 95 ? -22.900 6.010 -7.704 1.00 92.75 95 CYS A O 1
ATOM 727 N N . SER A 1 96 ? -20.942 6.971 -8.265 1.00 91.00 96 SER A N 1
ATOM 728 C CA . SER A 1 96 ? -21.328 7.438 -9.604 1.00 91.00 96 SER A CA 1
ATOM 729 C C . SER A 1 96 ? -21.427 6.332 -10.658 1.00 91.00 96 SER A C 1
ATOM 731 O O . SER A 1 96 ? -22.100 6.498 -11.670 1.00 91.00 96 SER A O 1
ATOM 733 N N . LYS A 1 97 ? -20.736 5.203 -10.456 1.00 90.69 97 LYS A N 1
ATOM 734 C CA . LYS A 1 97 ? -20.748 4.045 -11.362 1.00 90.69 97 LYS A CA 1
ATOM 735 C C . LYS A 1 97 ? -20.945 2.763 -10.555 1.00 90.69 97 LYS A C 1
ATOM 737 O O . LYS A 1 97 ? -19.998 1.981 -10.391 1.00 90.69 97 LYS A O 1
ATOM 742 N N . PRO A 1 98 ? -22.161 2.537 -10.027 1.00 86.81 98 PRO A N 1
ATOM 743 C CA . PRO A 1 98 ? -22.428 1.372 -9.208 1.00 86.81 98 PRO A CA 1
ATOM 744 C C . PRO A 1 98 ? -22.356 0.095 -10.046 1.00 86.81 98 PRO A C 1
ATOM 746 O O . PRO A 1 98 ? -21.598 -0.811 -9.701 1.00 86.81 98 PRO A O 1
ATOM 749 N N . ASP A 1 99 ? -23.024 0.025 -11.196 1.00 81.38 99 ASP A N 1
ATOM 750 C CA . ASP A 1 99 ? -23.123 -1.206 -11.992 1.00 81.38 99 ASP A CA 1
ATOM 751 C C . ASP A 1 99 ? -22.051 -1.355 -13.069 1.00 81.38 99 ASP A C 1
ATOM 753 O O . ASP A 1 99 ? -22.301 -1.555 -14.254 1.00 81.38 99 ASP A O 1
ATOM 757 N N . VAL A 1 100 ? -20.800 -1.350 -12.612 1.00 82.19 100 VAL A N 1
ATOM 758 C CA . VAL A 1 100 ? -19.660 -1.777 -13.425 1.00 82.19 100 VAL A CA 1
ATOM 759 C C . VAL A 1 100 ? -19.682 -3.294 -13.633 1.00 82.19 100 VAL A C 1
ATOM 761 O O . VAL A 1 100 ? -19.331 -4.073 -12.740 1.00 82.19 100 VAL A O 1
ATOM 764 N N . ARG A 1 101 ? -20.066 -3.725 -14.840 1.00 81.44 101 ARG A N 1
ATOM 765 C CA . ARG A 1 101 ? -19.824 -5.095 -15.307 1.00 81.44 101 ARG A CA 1
ATOM 766 C C . ARG A 1 101 ? -18.336 -5.249 -15.605 1.00 81.44 101 ARG A C 1
ATOM 768 O O . ARG A 1 101 ? -17.784 -4.572 -16.465 1.00 81.44 101 ARG A O 1
ATOM 775 N N . CYS A 1 102 ? -17.677 -6.135 -14.873 1.00 79.44 102 CYS A N 1
ATOM 776 C CA . CYS A 1 102 ? -16.264 -6.431 -15.048 1.00 79.44 102 CYS A CA 1
ATOM 777 C C . CYS A 1 102 ? -16.039 -7.937 -15.019 1.00 79.44 102 CYS A C 1
ATOM 779 O O . CYS A 1 102 ? -16.695 -8.636 -14.250 1.00 79.44 102 CYS A O 1
ATOM 781 N N . GLY A 1 103 ? -15.121 -8.432 -15.851 1.00 77.94 103 GLY A N 1
ATOM 782 C CA . GLY A 1 103 ? -14.893 -9.869 -16.002 1.00 77.94 103 GLY A CA 1
ATOM 783 C C . GLY A 1 103 ? -14.575 -10.584 -14.682 1.00 77.94 103 GLY A C 1
ATOM 784 O O . GLY A 1 103 ? -13.949 -10.018 -13.786 1.00 77.94 103 GLY A O 1
ATOM 785 N N . PHE A 1 104 ? -14.962 -11.858 -14.599 1.00 73.62 104 PHE A N 1
ATOM 786 C CA . PHE A 1 104 ? -14.981 -12.667 -13.371 1.00 73.62 104 PHE A CA 1
ATOM 787 C C . PHE A 1 104 ? -13.613 -13.084 -12.806 1.00 73.62 104 PHE A C 1
ATOM 789 O O . PHE A 1 104 ? -13.562 -13.749 -11.776 1.00 73.62 104 PHE A O 1
ATOM 796 N N . ARG A 1 105 ? -12.484 -12.724 -13.435 1.00 85.56 105 ARG A N 1
ATOM 797 C CA . ARG A 1 105 ? -11.177 -13.135 -12.889 1.00 85.56 105 ARG A CA 1
ATOM 798 C C . ARG A 1 105 ? -10.818 -12.319 -11.649 1.00 85.56 105 ARG A C 1
ATOM 800 O O . ARG A 1 105 ? -10.737 -11.091 -11.729 1.00 85.56 105 ARG A O 1
ATOM 807 N N . CYS A 1 106 ? -10.520 -13.032 -10.566 1.00 86.44 106 CYS A N 1
ATOM 808 C CA . CYS A 1 106 ? -9.944 -12.504 -9.337 1.00 86.44 106 CYS A CA 1
ATOM 809 C C . CYS A 1 106 ? -8.645 -11.737 -9.608 1.00 86.44 106 CYS A C 1
ATOM 811 O O . CYS A 1 106 ? -7.767 -12.222 -10.326 1.00 86.44 106 CYS A O 1
ATOM 813 N N . VAL A 1 107 ? -8.495 -10.572 -8.980 1.00 86.88 107 VAL A N 1
ATOM 814 C CA . VAL A 1 107 ? -7.220 -9.846 -8.920 1.00 86.88 107 VAL A CA 1
ATOM 815 C C . VAL A 1 107 ? -6.858 -9.526 -7.476 1.00 86.88 107 VAL A C 1
ATOM 817 O O . VAL A 1 107 ? -7.719 -9.147 -6.685 1.00 86.88 107 VAL A O 1
ATOM 820 N N . LYS A 1 108 ? -5.577 -9.663 -7.126 1.00 84.69 108 LYS A N 1
ATOM 821 C CA . LYS A 1 108 ? -5.065 -9.262 -5.811 1.00 84.69 108 LYS A CA 1
ATOM 822 C C . LYS A 1 108 ? -5.029 -7.734 -5.749 1.00 84.69 108 LYS A C 1
ATOM 824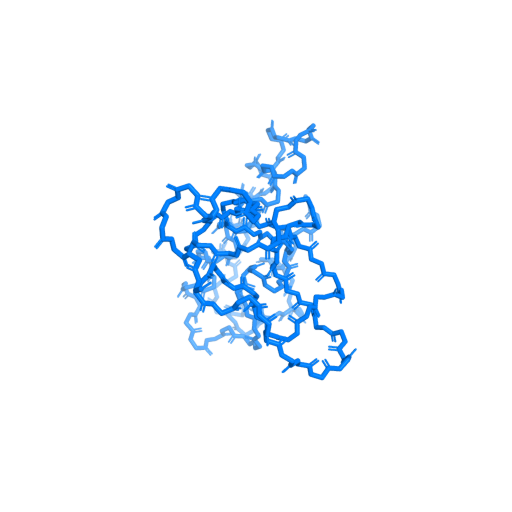 O O . LYS A 1 108 ? -4.308 -7.124 -6.540 1.00 84.69 108 LYS A O 1
ATOM 829 N N . LYS A 1 109 ? -5.825 -7.115 -4.875 1.00 84.06 109 LYS A N 1
ATOM 830 C CA . LYS A 1 109 ? -5.901 -5.649 -4.742 1.00 84.06 109 LYS A CA 1
ATOM 831 C C . LYS A 1 109 ? -6.492 -5.222 -3.401 1.00 84.06 109 LYS A C 1
ATOM 833 O O . LYS A 1 109 ? -7.154 -5.999 -2.721 1.00 84.06 109 LYS A O 1
ATOM 838 N N . CYS A 1 110 ? -6.335 -3.939 -3.099 1.00 87.19 110 CYS A N 1
ATOM 839 C CA . CYS A 1 110 ? -7.165 -3.238 -2.129 1.00 87.19 110 CYS A CA 1
ATOM 840 C C . CYS A 1 110 ? -8.547 -2.955 -2.717 1.00 87.19 110 CYS A C 1
ATOM 842 O O . CYS A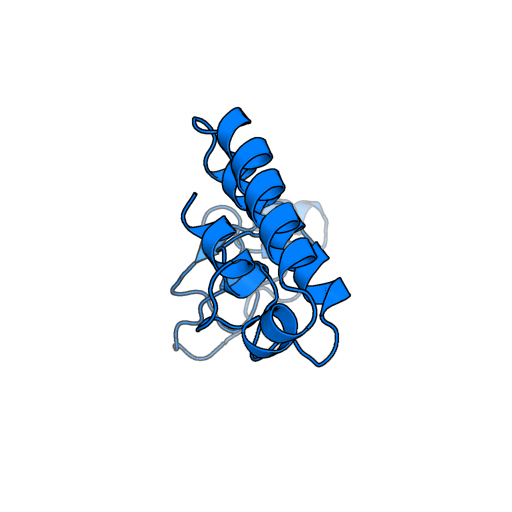 1 110 ? -8.659 -2.462 -3.846 1.00 87.19 110 CYS A O 1
ATOM 844 N N . GLN A 1 111 ? -9.593 -3.259 -1.962 1.00 90.06 111 GLN A N 1
ATOM 845 C CA . GLN A 1 111 ? -10.975 -3.016 -2.348 1.00 90.06 111 GLN A CA 1
ATOM 846 C C . GLN A 1 111 ? -11.810 -2.705 -1.107 1.00 90.06 111 GLN A C 1
ATOM 848 O O . GLN A 1 111 ? -11.525 -3.200 -0.025 1.00 90.06 111 GLN A O 1
ATOM 853 N N . CYS A 1 112 ? -12.865 -1.915 -1.268 1.00 92.12 112 CYS A N 1
ATOM 854 C CA . CYS A 1 112 ? -13.834 -1.733 -0.203 1.00 92.12 112 CYS A CA 1
ATOM 855 C C . CYS A 1 112 ? -14.490 -3.056 0.249 1.00 92.12 112 CYS A C 1
ATOM 857 O O . CYS A 1 112 ? -14.733 -3.937 -0.595 1.00 92.12 112 CYS A O 1
ATOM 859 N N . PRO A 1 113 ? -14.798 -3.187 1.554 1.00 91.69 113 PRO A N 1
ATOM 860 C CA . PRO A 1 113 ? -15.454 -4.363 2.112 1.00 91.69 113 PRO A CA 1
ATOM 861 C C . PRO A 1 113 ? -16.858 -4.544 1.533 1.00 91.69 113 PRO A C 1
ATOM 863 O O . PRO A 1 113 ? -17.481 -3.609 1.025 1.00 91.69 113 PRO A O 1
ATOM 866 N N . ARG A 1 114 ? -17.402 -5.759 1.655 1.00 88.75 114 ARG A N 1
ATOM 867 C CA . ARG A 1 114 ? -18.761 -6.069 1.172 1.00 88.75 114 ARG A CA 1
ATOM 868 C C . ARG A 1 114 ? -19.850 -5.247 1.871 1.00 88.75 114 ARG A C 1
ATOM 870 O O . ARG A 1 114 ? -20.876 -4.987 1.254 1.00 88.75 114 ARG A O 1
ATOM 877 N N . SER A 1 115 ? -19.619 -4.829 3.117 1.00 91.62 115 SER A N 1
ATOM 878 C CA . SER A 1 115 ? -20.538 -3.988 3.893 1.00 91.62 115 SER A CA 1
ATOM 879 C C . SER A 1 115 ? -20.661 -2.562 3.345 1.00 91.62 115 SER A C 1
ATOM 881 O O . SER A 1 115 ? -21.723 -1.958 3.462 1.00 91.62 115 SER A O 1
ATOM 883 N N . ALA A 1 116 ? -19.612 -2.032 2.709 1.00 93.75 116 ALA A N 1
ATOM 884 C CA . ALA A 1 116 ? -19.572 -0.681 2.154 1.00 93.75 116 ALA A CA 1
ATOM 885 C C . ALA A 1 116 ? -18.864 -0.681 0.786 1.00 93.75 116 ALA A C 1
ATOM 887 O O . ALA A 1 116 ? -17.746 -0.193 0.671 1.00 93.75 116 ALA A O 1
ATOM 888 N N . PRO A 1 117 ? -19.472 -1.253 -0.268 1.00 92.56 117 PRO A N 1
ATOM 889 C CA . PRO A 1 117 ? -18.746 -1.655 -1.473 1.00 92.56 117 PRO A CA 1
ATOM 890 C C . PRO A 1 117 ? -18.414 -0.510 -2.444 1.00 92.56 117 PRO A C 1
ATOM 892 O O . PRO A 1 117 ? -17.762 -0.763 -3.460 1.00 92.56 117 PRO A O 1
ATOM 895 N N . TYR A 1 118 ? -18.874 0.718 -2.188 1.00 93.69 118 TYR A N 1
ATOM 896 C CA . TYR A 1 118 ? -18.709 1.850 -3.102 1.00 93.69 118 TYR A CA 1
ATOM 897 C C . TYR A 1 118 ? -17.531 2.716 -2.670 1.00 93.69 118 TYR A C 1
ATOM 899 O O . TYR A 1 118 ? -17.563 3.345 -1.617 1.00 93.69 118 TYR A O 1
ATOM 907 N N . GLN A 1 119 ? -16.487 2.760 -3.490 1.00 93.31 119 GLN A N 1
ATOM 908 C CA . GLN A 1 119 ? -15.294 3.541 -3.195 1.00 93.31 119 GLN A CA 1
ATOM 909 C C . GLN A 1 119 ? -15.497 5.013 -3.564 1.00 93.31 119 GLN A C 1
ATOM 911 O O . GLN A 1 119 ? -15.916 5.330 -4.681 1.00 93.31 119 GLN A O 1
ATOM 916 N N . GLN A 1 120 ? -15.120 5.898 -2.643 1.00 91.81 120 GLN A N 1
ATOM 917 C CA . GLN A 1 120 ? -15.019 7.338 -2.852 1.00 91.81 120 GLN A CA 1
ATOM 918 C C . GLN A 1 120 ? -13.661 7.808 -2.308 1.00 91.81 120 GLN A C 1
ATOM 920 O O . GLN A 1 120 ? -13.469 7.934 -1.100 1.00 91.81 120 GLN A O 1
ATOM 925 N N . GLY A 1 121 ? -12.681 8.010 -3.193 1.00 85.50 121 GLY A N 1
ATOM 926 C CA . GLY A 1 121 ? -11.303 8.305 -2.784 1.00 85.50 121 GLY A CA 1
ATOM 927 C C . GLY A 1 121 ? -10.687 7.155 -1.975 1.00 85.50 121 GLY A C 1
ATOM 928 O O . GLY A 1 121 ? -10.545 6.043 -2.491 1.00 85.50 121 GLY A O 1
ATOM 929 N N . THR A 1 122 ? -10.325 7.426 -0.717 1.00 83.06 122 THR A N 1
ATOM 930 C CA . THR A 1 122 ? -9.803 6.444 0.259 1.00 83.06 122 THR A CA 1
ATOM 931 C C . THR A 1 122 ? -10.869 5.906 1.220 1.00 83.06 122 THR A C 1
ATOM 933 O O . THR A 1 122 ? -10.542 5.118 2.106 1.00 83.06 122 THR A O 1
ATOM 936 N N . SER A 1 123 ? -12.126 6.325 1.064 1.00 90.44 123 SER A N 1
ATOM 937 C CA . SER A 1 123 ? -13.248 5.913 1.911 1.00 90.44 123 SER A CA 1
ATOM 938 C C . SER A 1 123 ? -14.176 4.941 1.191 1.00 90.44 123 SER A C 1
ATOM 940 O O . SER A 1 123 ? -14.261 4.918 -0.044 1.00 90.44 123 SER A O 1
ATOM 942 N N . CYS A 1 124 ? -14.895 4.154 1.982 1.00 94.94 124 CYS A N 1
ATOM 943 C CA . CYS A 1 124 ? -15.813 3.124 1.533 1.00 94.94 124 CYS A CA 1
ATOM 944 C C . CYS A 1 124 ? -17.224 3.438 2.033 1.00 94.94 124 CYS A C 1
ATOM 946 O O . CYS A 1 124 ? -17.484 3.607 3.222 1.00 94.94 124 CYS A O 1
ATOM 948 N N . LEU A 1 125 ? -18.159 3.559 1.097 1.00 95.44 125 LEU A N 1
ATOM 949 C CA . LEU A 1 125 ? -19.515 4.024 1.347 1.00 95.44 125 LEU A CA 1
ATOM 950 C C . LEU A 1 125 ? -20.528 2.907 1.093 1.00 95.44 125 LEU A C 1
ATOM 952 O O . LEU A 1 125 ? -20.378 2.063 0.207 1.00 95.44 125 LEU A O 1
ATOM 956 N N . THR A 1 126 ? -21.603 2.926 1.877 1.00 95.81 126 THR A N 1
ATOM 957 C CA . THR A 1 126 ? -22.805 2.135 1.606 1.00 95.81 126 THR A CA 1
ATOM 958 C C . THR A 1 126 ? -23.648 2.828 0.536 1.00 95.81 126 THR A C 1
ATOM 960 O O . THR A 1 126 ? -23.541 4.039 0.334 1.00 95.81 126 THR A O 1
ATOM 963 N N . GLN A 1 127 ? -24.542 2.087 -0.124 1.00 93.94 127 GLN A N 1
ATOM 964 C CA . GLN A 1 127 ? -25.462 2.681 -1.102 1.00 93.94 127 GLN A CA 1
ATOM 965 C C . GLN A 1 127 ? -26.324 3.787 -0.478 1.00 93.94 127 GLN A C 1
ATOM 967 O O . GLN A 1 127 ? -26.510 4.839 -1.081 1.00 93.94 127 GLN A O 1
ATOM 972 N N . ALA A 1 128 ? -26.804 3.579 0.752 1.00 94.38 128 ALA A N 1
ATOM 973 C CA . ALA A 1 128 ? -27.567 4.584 1.486 1.00 94.38 128 ALA A CA 1
ATOM 974 C C . ALA A 1 128 ? -26.758 5.876 1.695 1.00 94.38 128 ALA A C 1
ATOM 976 O O . ALA A 1 128 ? -27.287 6.971 1.516 1.00 94.38 128 ALA A O 1
ATOM 977 N N . LYS A 1 129 ? -25.460 5.758 2.010 1.00 95.19 129 LYS A N 1
ATOM 978 C CA . LYS A 1 129 ? -24.569 6.912 2.172 1.00 95.19 129 LYS A CA 1
ATOM 979 C C . LYS A 1 129 ? -24.293 7.608 0.835 1.00 95.19 129 LYS A C 1
ATOM 981 O O . LYS A 1 129 ? -24.339 8.831 0.795 1.00 95.19 129 LYS A O 1
ATOM 986 N N . CYS A 1 130 ? -24.109 6.864 -0.260 1.00 94.12 130 CYS A N 1
ATOM 987 C CA . CYS A 1 130 ? -24.012 7.448 -1.604 1.00 94.12 130 CYS A CA 1
ATOM 988 C C . CYS A 1 130 ? -25.268 8.256 -1.981 1.00 94.12 130 CYS A C 1
ATOM 990 O O . CYS A 1 130 ? -25.142 9.374 -2.475 1.00 94.12 130 CYS A O 1
ATOM 992 N N . LYS A 1 131 ? -26.469 7.713 -1.721 1.00 94.06 131 LYS A N 1
ATOM 993 C CA . LYS A 1 131 ? -27.751 8.391 -1.992 1.00 94.06 131 LYS A CA 1
ATOM 994 C C . LYS A 1 131 ? -27.915 9.660 -1.158 1.00 94.06 131 LYS A C 1
ATOM 996 O O . LYS A 1 131 ? -28.263 10.697 -1.703 1.00 94.06 131 LYS A O 1
ATOM 1001 N N . ARG A 1 132 ? -27.604 9.593 0.142 1.00 95.19 132 ARG A N 1
ATOM 1002 C CA . ARG A 1 132 ? -27.649 10.755 1.048 1.00 95.19 132 ARG A CA 1
ATOM 1003 C C . ARG A 1 132 ? -26.725 11.887 0.595 1.00 95.19 132 ARG A C 1
ATOM 1005 O O . ARG A 1 132 ? -27.043 13.047 0.796 1.00 95.19 132 ARG A O 1
ATOM 1012 N N . LEU A 1 133 ? -25.580 11.545 0.008 1.00 92.12 133 LEU A N 1
ATOM 1013 C CA . LEU A 1 133 ? -24.613 12.513 -0.512 1.00 92.12 133 LEU A CA 1
ATOM 1014 C C . LEU A 1 133 ? -24.931 12.979 -1.943 1.00 92.12 133 LEU A C 1
ATOM 1016 O O . LEU A 1 133 ? -24.109 13.671 -2.532 1.00 92.12 133 LEU A O 1
ATOM 1020 N N . HIS A 1 134 ? -26.072 12.578 -2.520 1.00 90.12 134 HIS A N 1
ATOM 1021 C CA . HIS A 1 134 ? -26.451 12.875 -3.907 1.00 90.12 134 HIS A CA 1
ATOM 1022 C C . HIS A 1 134 ? -25.377 12.482 -4.942 1.00 90.12 134 HIS A C 1
ATOM 1024 O O . HIS A 1 134 ? -25.260 13.079 -6.005 1.00 90.12 134 HIS A O 1
ATOM 1030 N N . LEU A 1 135 ? -24.584 11.448 -4.631 1.00 89.00 135 LEU A N 1
ATOM 1031 C CA . LEU A 1 135 ? -23.552 10.895 -5.518 1.00 89.00 135 LEU A CA 1
ATOM 1032 C C . LEU A 1 135 ? -24.059 9.706 -6.343 1.00 89.00 135 LEU A C 1
ATOM 1034 O O . LEU A 1 135 ? -23.301 9.130 -7.125 1.00 89.00 135 LEU A O 1
ATOM 1038 N N . TRP A 1 136 ? -25.290 9.271 -6.076 1.00 88.50 136 TRP A N 1
ATOM 1039 C CA . TRP A 1 136 ? -25.902 8.106 -6.695 1.00 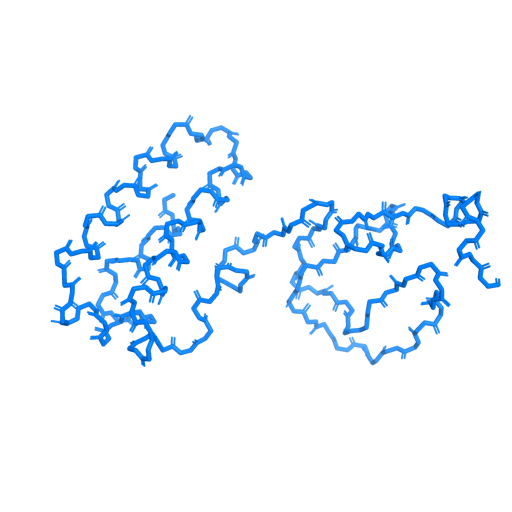88.50 136 TRP A CA 1
ATOM 1040 C C . TRP A 1 136 ? -26.660 8.521 -7.967 1.00 88.50 136 TRP A C 1
ATOM 1042 O O . TRP A 1 136 ? -27.420 9.486 -7.881 1.00 88.50 136 TRP A O 1
ATOM 1052 N N . PRO A 1 137 ? -26.454 7.830 -9.105 1.00 84.06 137 PRO A N 1
ATOM 1053 C CA . PRO A 1 137 ? -27.144 8.116 -10.361 1.00 84.06 137 PRO A CA 1
ATOM 1054 C C . PRO A 1 137 ? -28.626 7.730 -10.343 1.00 84.06 137 PRO A C 1
ATOM 1056 O O . PRO A 1 137 ? -29.013 6.839 -9.547 1.00 84.06 137 PRO A O 1
#

Foldseek 3Di:
DVLLVQLQDCPHQLVQVCVVCVVVSVVLSVVLVVQLVVQVVPLLSNLVSSQVSQVVVVVVCVVSGHDPSRSQVVRQHAAAQWGWDQFDFPDQAAQQRNDDDGDRGGHGHTAHDPQFRHDDPRDGHRNVRSVVVVVHD

InterPro domains:
  IPR002919 Trypsin Inhibitor-like, cysteine rich domain [PF01826] (78-130)
  IPR036084 Serine protease inhibitor-like superfamily [SSF57567] (76-130)

Secondary structure (DSSP, 8-state):
-TTGGGGG-TTSTTHHHHHHSHHHHHHHHHHHHHHHHTTTT-HHHHHHHHHHHHHHHHHHHGGG--S---HHHHS---STT-EEEEEE-SSPPBSS-TT----S--EEEEE--TTS-EEETTEEE-HHHHHHTT---